Protein AF-A0A2W6XI96-F1 (afdb_monomer)

Structure (mmCIF, N/CA/C/O backbone):
data_AF-A0A2W6XI96-F1
#
_entry.id   AF-A0A2W6XI96-F1
#
loop_
_atom_site.group_PDB
_atom_site.id
_atom_site.type_symbol
_atom_site.label_atom_id
_atom_site.label_alt_id
_atom_site.label_comp_id
_atom_site.label_asym_id
_atom_site.label_entity_id
_atom_site.label_seq_id
_atom_site.pdbx_PDB_ins_code
_atom_site.Cartn_x
_atom_site.Cartn_y
_atom_site.Cartn_z
_atom_site.occupancy
_atom_site.B_iso_or_equiv
_atom_site.auth_seq_id
_atom_site.auth_comp_id
_atom_site.auth_asym_id
_atom_site.auth_atom_id
_atom_site.pdbx_PDB_model_num
ATOM 1 N N . MET A 1 1 ? 6.403 2.575 16.126 1.00 40.72 1 MET A N 1
ATOM 2 C CA . MET A 1 1 ? 7.750 3.189 16.188 1.00 40.72 1 MET A CA 1
ATOM 3 C C . MET A 1 1 ? 8.253 3.287 14.759 1.00 40.72 1 MET A C 1
ATOM 5 O O . MET A 1 1 ? 8.593 2.265 14.186 1.00 40.72 1 MET A O 1
ATOM 9 N N . THR A 1 2 ? 8.206 4.466 14.144 1.00 53.09 2 THR A N 1
ATOM 10 C CA . THR A 1 2 ? 8.636 4.678 12.753 1.00 53.09 2 THR A CA 1
ATOM 11 C C . THR A 1 2 ? 10.163 4.635 12.683 1.00 53.09 2 THR A C 1
ATOM 13 O O . THR A 1 2 ? 10.836 5.481 13.274 1.00 53.09 2 THR A O 1
ATOM 16 N N . SER A 1 3 ? 10.739 3.642 12.001 1.00 45.44 3 SER A N 1
ATOM 17 C CA . SER A 1 3 ? 12.175 3.623 11.719 1.00 45.44 3 SER A CA 1
ATOM 18 C C . SER A 1 3 ? 12.474 4.577 10.567 1.00 45.44 3 SER A C 1
ATOM 20 O O . SER A 1 3 ? 12.312 4.227 9.406 1.00 45.44 3 SER A O 1
ATOM 22 N N . TRP A 1 4 ? 12.968 5.773 10.883 1.00 53.19 4 TRP A N 1
ATOM 23 C CA . TRP A 1 4 ? 13.383 6.792 9.905 1.00 53.19 4 TRP A CA 1
ATOM 24 C C . TRP A 1 4 ? 14.498 6.336 8.944 1.00 53.19 4 TRP A C 1
ATOM 26 O O . TRP A 1 4 ? 14.824 7.038 7.994 1.00 53.19 4 TRP A O 1
ATOM 36 N N . LEU A 1 5 ? 15.101 5.173 9.200 1.00 53.09 5 LEU A N 1
ATOM 37 C CA . LEU A 1 5 ? 16.194 4.614 8.407 1.00 53.09 5 LEU A CA 1
ATOM 38 C C . LEU A 1 5 ? 15.714 3.674 7.294 1.00 53.09 5 LEU A C 1
ATOM 40 O O . LEU A 1 5 ? 16.459 3.445 6.345 1.00 53.09 5 LEU A O 1
ATOM 44 N N . PHE A 1 6 ? 14.492 3.139 7.390 1.00 59.38 6 PHE A N 1
ATOM 45 C CA . PH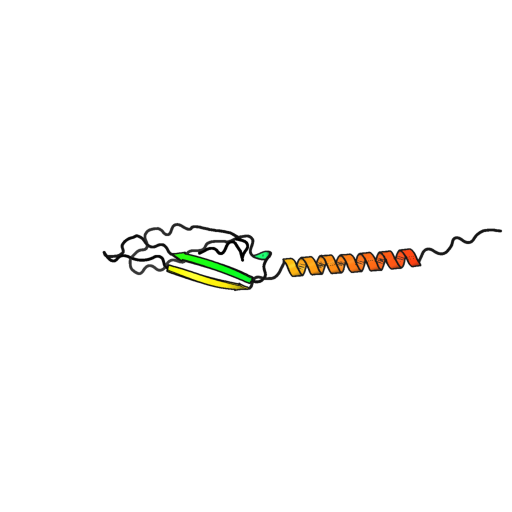E A 1 6 ? 13.981 2.137 6.456 1.00 59.38 6 PHE A CA 1
ATOM 46 C C . PHE A 1 6 ? 12.477 2.343 6.242 1.00 59.38 6 PHE A C 1
ATOM 48 O O . PHE A 1 6 ? 11.687 2.135 7.159 1.00 59.38 6 PHE A O 1
ATOM 55 N N . GLY A 1 7 ? 12.104 2.757 5.028 1.00 65.69 7 GLY A N 1
ATOM 56 C CA . GLY A 1 7 ? 10.718 2.980 4.602 1.00 65.69 7 GLY A CA 1
ATOM 57 C C . GLY A 1 7 ? 10.445 4.433 4.208 1.00 65.69 7 GLY A C 1
ATOM 58 O O . GLY A 1 7 ? 10.837 5.363 4.908 1.00 65.69 7 GLY A O 1
ATOM 59 N N . ILE A 1 8 ? 9.782 4.631 3.067 1.00 79.94 8 ILE A N 1
ATOM 60 C CA . ILE A 1 8 ? 9.261 5.938 2.650 1.00 79.94 8 ILE A CA 1
ATOM 61 C C . ILE A 1 8 ? 7.794 5.974 3.097 1.00 79.94 8 ILE A C 1
ATOM 63 O O . ILE A 1 8 ? 7.035 5.114 2.643 1.00 79.94 8 ILE A O 1
ATOM 67 N N . PRO A 1 9 ? 7.379 6.901 3.983 1.00 85.06 9 PRO A N 1
ATOM 68 C CA . PRO A 1 9 ? 5.969 7.037 4.330 1.00 85.06 9 PRO A CA 1
ATOM 69 C C . PRO A 1 9 ? 5.179 7.392 3.067 1.00 85.06 9 PRO A C 1
ATOM 71 O O . PRO A 1 9 ? 5.586 8.274 2.310 1.00 85.06 9 PRO A O 1
ATOM 74 N N . LEU A 1 10 ? 4.085 6.668 2.821 1.00 88.12 10 LEU A N 1
ATOM 75 C CA . LEU A 1 10 ? 3.289 6.829 1.602 1.00 88.12 10 LEU A CA 1
ATOM 76 C C . LEU A 1 10 ? 2.123 7.789 1.808 1.00 88.12 10 LEU A C 1
ATOM 78 O O . LEU A 1 10 ? 1.995 8.758 1.066 1.00 88.12 10 LEU A O 1
ATOM 82 N N . ASP A 1 11 ? 1.288 7.505 2.805 1.00 90.19 11 ASP A N 1
ATOM 83 C CA . ASP A 1 11 ? 0.090 8.272 3.132 1.00 90.19 11 ASP A CA 1
ATOM 84 C C . ASP A 1 11 ? -0.343 7.959 4.576 1.00 90.19 11 ASP A C 1
ATOM 86 O O . ASP A 1 11 ? 0.034 6.920 5.131 1.00 90.19 11 ASP A O 1
ATOM 90 N N . GLU A 1 12 ? -1.138 8.840 5.174 1.00 92.00 12 GLU A N 1
ATOM 91 C CA . GLU A 1 12 ? -1.739 8.658 6.496 1.00 92.00 12 GLU A CA 1
ATOM 92 C C . GLU A 1 12 ? -3.167 9.206 6.487 1.00 92.00 12 GLU A C 1
ATOM 94 O O . GLU A 1 12 ? -3.416 10.323 6.041 1.00 92.00 12 GLU A O 1
ATOM 99 N N . GLN A 1 13 ? -4.112 8.424 7.012 1.00 91.62 13 GLN A N 1
ATOM 100 C CA . GLN A 1 13 ? -5.514 8.817 7.087 1.00 91.62 13 GLN A CA 1
ATOM 101 C C . GLN A 1 13 ? -6.109 8.505 8.451 1.00 91.62 13 GLN A C 1
ATOM 103 O O . GLN A 1 13 ? -5.893 7.433 9.016 1.00 91.62 13 GLN A O 1
ATOM 108 N N . THR A 1 14 ? -6.920 9.436 8.950 1.00 92.19 14 THR A N 1
ATOM 109 C CA . THR A 1 14 ? -7.683 9.270 10.189 1.00 92.19 14 THR A CA 1
ATOM 110 C C . THR A 1 14 ? -9.170 9.334 9.882 1.00 92.19 14 THR A C 1
ATOM 112 O O . THR A 1 14 ? -9.650 10.292 9.279 1.00 92.19 14 THR A O 1
ATOM 115 N N . VAL A 1 15 ? -9.915 8.325 10.333 1.00 90.75 15 VAL A N 1
ATOM 116 C CA . VAL A 1 15 ? -11.372 8.276 10.192 1.00 90.75 15 VAL A CA 1
ATOM 117 C C . VAL A 1 15 ? -12.003 8.270 11.574 1.00 90.75 15 VAL A C 1
ATOM 119 O O . VAL A 1 15 ? -11.745 7.382 12.384 1.00 90.75 15 VAL A O 1
ATOM 122 N N . ALA A 1 16 ? -12.845 9.266 11.843 1.00 89.12 16 ALA A N 1
ATOM 123 C CA . ALA A 1 16 ? -13.588 9.338 13.089 1.00 89.12 16 ALA A CA 1
ATOM 124 C C . ALA A 1 16 ? -14.683 8.263 13.106 1.00 89.12 16 ALA A C 1
ATOM 126 O O . ALA A 1 16 ? -15.608 8.279 12.291 1.00 89.12 16 ALA A O 1
ATOM 127 N N . VAL A 1 17 ? -14.596 7.342 14.064 1.00 85.75 17 VAL A N 1
ATOM 128 C CA . VAL A 1 17 ? -15.651 6.362 14.329 1.00 85.75 17 VAL A CA 1
ATOM 129 C C . VAL A 1 17 ? -16.520 6.906 15.458 1.00 85.75 17 VAL A C 1
ATOM 131 O O . VAL A 1 17 ? -16.111 6.937 16.614 1.00 85.75 17 VAL A O 1
ATOM 134 N N . GLY A 1 18 ? -17.711 7.395 15.106 1.00 82.44 18 GLY A N 1
ATOM 135 C CA . GLY A 1 18 ? -18.701 7.854 16.084 1.00 82.44 18 GLY A CA 1
ATOM 136 C C . GLY A 1 18 ? -19.291 6.702 16.903 1.00 82.44 18 GLY A C 1
ATOM 137 O O . GLY A 1 18 ? -19.085 5.539 16.561 1.00 82.44 18 GLY A O 1
ATOM 138 N N . ALA A 1 19 ? -20.060 7.043 17.945 1.00 78.31 19 ALA A N 1
ATOM 139 C CA . ALA A 1 19 ? -20.637 6.101 18.907 1.00 78.31 19 ALA A CA 1
ATOM 140 C C . ALA A 1 19 ? -21.194 4.833 18.230 1.00 78.31 19 ALA A C 1
ATOM 142 O O . ALA A 1 19 ? -22.156 4.889 17.458 1.00 78.31 19 ALA A O 1
ATOM 143 N N . LEU A 1 20 ? -20.533 3.706 18.498 1.00 83.38 20 LEU A N 1
ATOM 144 C CA . LEU A 1 20 ? -20.983 2.375 18.112 1.00 83.38 20 LEU A CA 1
ATOM 145 C C . LEU A 1 20 ? -21.992 1.907 19.152 1.00 83.38 20 LEU A C 1
ATOM 147 O O . LEU A 1 20 ? -21.720 1.991 20.353 1.00 83.38 20 LEU A O 1
ATOM 151 N N . GLN A 1 21 ? -23.148 1.425 18.706 1.00 85.94 21 GLN A N 1
ATOM 152 C CA . GLN A 1 21 ? -24.110 0.834 19.626 1.00 85.94 21 GLN A CA 1
ATOM 153 C C . GLN A 1 21 ? -23.604 -0.522 20.144 1.00 85.94 21 GLN A C 1
ATOM 155 O O . GLN A 1 21 ? -22.797 -1.181 19.479 1.00 85.94 21 GLN A O 1
ATOM 160 N N . PRO A 1 22 ? -24.081 -0.988 21.311 1.00 84.94 22 PRO A N 1
ATOM 161 C CA . PRO A 1 22 ? -23.719 -2.305 21.824 1.00 84.94 22 PRO A CA 1
ATOM 162 C C . PRO A 1 22 ? -24.031 -3.414 20.806 1.00 84.94 22 PRO A C 1
ATOM 164 O O . PRO A 1 22 ? -25.166 -3.557 20.357 1.00 84.94 22 PRO A O 1
ATOM 167 N N . GLY A 1 23 ? -23.013 -4.195 20.432 1.00 85.62 23 GLY A N 1
ATOM 168 C CA . GLY A 1 23 ? -23.129 -5.272 19.440 1.00 85.62 23 GLY A CA 1
ATOM 169 C C . GLY A 1 23 ? -23.156 -4.816 17.975 1.00 85.62 23 GLY A C 1
ATOM 170 O O . GLY A 1 23 ? -23.236 -5.661 17.082 1.00 85.62 23 GLY A O 1
ATOM 171 N N . GLU A 1 24 ? -23.066 -3.513 17.699 1.00 88.62 24 GLU A N 1
ATOM 172 C CA . GLU A 1 24 ? -23.003 -2.995 16.334 1.00 88.62 24 GLU A CA 1
ATOM 173 C C . GLU A 1 24 ? -21.651 -3.326 15.687 1.00 88.62 24 GLU A C 1
ATOM 175 O O . GLU A 1 24 ? -20.587 -3.070 16.248 1.00 88.62 24 GLU A O 1
ATOM 180 N N . SER A 1 25 ? -21.694 -3.867 14.469 1.00 90.31 25 SER A N 1
ATOM 181 C CA . SER A 1 25 ? -20.518 -4.021 13.611 1.00 90.31 25 SER A CA 1
ATOM 182 C C . SER A 1 25 ? -20.596 -3.017 12.470 1.00 90.31 25 SER A C 1
ATOM 184 O O . SER A 1 25 ? -21.578 -2.995 11.727 1.00 90.31 25 SER A O 1
ATOM 186 N N . ARG A 1 26 ? -19.554 -2.197 12.314 1.00 89.56 26 ARG A N 1
ATOM 187 C CA . ARG A 1 26 ? -19.480 -1.170 11.272 1.00 89.56 26 ARG A CA 1
ATOM 188 C C . ARG A 1 26 ? -18.237 -1.368 10.418 1.00 89.56 26 ARG A C 1
ATOM 190 O O . ARG A 1 26 ? -17.139 -1.532 10.940 1.00 89.56 26 ARG A O 1
ATOM 197 N N . VAL A 1 27 ? -18.418 -1.321 9.101 1.00 91.50 27 VAL A N 1
ATOM 198 C CA . VAL A 1 27 ? -17.306 -1.298 8.148 1.00 91.50 27 VAL A CA 1
ATOM 199 C C . VAL A 1 27 ? -16.841 0.144 7.992 1.00 91.50 27 VAL A C 1
ATOM 201 O O . VAL A 1 27 ? -17.636 1.024 7.665 1.00 91.50 27 VAL A O 1
ATOM 204 N N . VAL A 1 28 ? -15.555 0.378 8.235 1.00 90.75 28 VAL A N 1
ATOM 205 C CA . VAL A 1 28 ? -14.894 1.672 8.046 1.00 90.75 28 VAL A CA 1
ATOM 206 C C . VAL A 1 28 ? -13.880 1.509 6.925 1.00 90.75 28 VAL A C 1
ATOM 208 O O . VAL A 1 28 ? -13.111 0.550 6.927 1.00 90.75 28 VAL A O 1
ATOM 211 N N . SER A 1 29 ? -13.897 2.430 5.966 1.00 90.94 29 SER A N 1
ATOM 212 C CA . SER A 1 29 ? -12.979 2.435 4.829 1.00 90.94 29 SER A CA 1
ATOM 213 C C . SER A 1 29 ? -12.173 3.726 4.824 1.00 90.94 29 SER A C 1
ATOM 215 O O . SER A 1 29 ? -12.724 4.800 5.064 1.00 90.94 29 SER A O 1
ATOM 217 N N . ALA A 1 30 ? -10.885 3.610 4.520 1.00 91.06 30 ALA A N 1
ATOM 218 C CA . ALA A 1 30 ? -9.978 4.720 4.266 1.00 91.06 30 ALA A CA 1
ATOM 219 C C . ALA A 1 30 ? -9.190 4.408 2.991 1.00 91.06 30 ALA A C 1
ATOM 221 O O . ALA A 1 30 ? -8.817 3.257 2.761 1.00 91.06 30 ALA A O 1
ATOM 222 N N . GLU A 1 31 ? -8.962 5.421 2.163 1.00 91.19 31 GLU A N 1
ATOM 223 C CA . GLU A 1 31 ? -8.203 5.287 0.922 1.00 91.19 31 GLU A CA 1
ATOM 224 C C . GLU A 1 31 ? -6.821 5.913 1.104 1.00 91.19 31 GLU A C 1
ATOM 226 O O . GLU A 1 31 ? -6.712 7.080 1.486 1.00 91.19 31 GLU A O 1
ATOM 231 N N . LEU A 1 32 ? -5.782 5.111 0.861 1.00 89.00 32 LEU A N 1
ATOM 232 C CA . LEU A 1 32 ? -4.383 5.521 0.926 1.00 89.00 32 LEU A CA 1
ATOM 233 C C . LEU A 1 32 ? -3.826 5.652 -0.490 1.00 89.00 32 LEU A C 1
ATOM 235 O O . LEU A 1 32 ? -3.987 4.756 -1.325 1.00 89.00 32 LEU A O 1
ATOM 239 N N . HIS A 1 33 ? -3.135 6.753 -0.749 1.00 89.94 33 HIS A N 1
ATOM 240 C CA . HIS A 1 33 ? -2.579 7.078 -2.055 1.00 89.94 33 HIS A CA 1
ATOM 241 C C . HIS A 1 33 ? -1.095 6.695 -2.148 1.00 89.94 33 HIS A C 1
ATOM 243 O O . HIS A 1 33 ? -0.436 6.345 -1.174 1.00 89.94 33 HIS A O 1
ATOM 249 N N . GLY A 1 34 ? -0.548 6.715 -3.366 1.00 86.25 34 GLY A N 1
ATOM 250 C CA . GLY A 1 34 ? 0.889 6.507 -3.595 1.00 86.25 34 GLY A CA 1
ATOM 251 C C . GLY A 1 34 ? 1.363 5.047 -3.600 1.00 86.25 34 GLY A C 1
ATOM 252 O O . GLY A 1 34 ? 2.496 4.782 -4.001 1.00 86.25 34 GLY A O 1
ATOM 253 N N . ALA A 1 35 ? 0.502 4.082 -3.266 1.00 87.75 35 ALA A N 1
ATOM 254 C CA . ALA A 1 35 ? 0.850 2.658 -3.242 1.00 87.75 35 ALA A CA 1
ATOM 255 C C . ALA A 1 35 ? 1.295 2.100 -4.609 1.00 87.75 35 ALA A C 1
ATOM 257 O O . ALA A 1 35 ? 2.164 1.238 -4.668 1.00 87.75 35 ALA A O 1
ATOM 258 N N . GLY A 1 36 ? 0.745 2.611 -5.719 1.00 83.62 36 GLY A N 1
ATOM 259 C CA . GLY A 1 36 ? 0.993 2.075 -7.067 1.00 83.62 36 GLY A CA 1
ATOM 260 C C . GLY A 1 36 ? 2.441 2.178 -7.565 1.00 83.62 36 GLY A C 1
ATOM 261 O O . GLY A 1 36 ? 2.803 1.506 -8.528 1.00 83.62 36 GLY A O 1
ATOM 262 N N . GLN A 1 37 ? 3.283 2.996 -6.928 1.00 86.19 37 GLN A N 1
ATOM 263 C CA . GLN A 1 37 ? 4.713 3.079 -7.252 1.00 86.19 37 GLN A CA 1
ATOM 264 C C . GLN A 1 37 ? 5.512 1.898 -6.680 1.00 86.19 37 GLN A C 1
ATOM 266 O O . GLN A 1 37 ? 6.621 1.624 -7.140 1.00 86.19 37 GLN A O 1
ATOM 271 N N . TRP A 1 38 ? 4.942 1.183 -5.709 1.00 89.88 38 TRP A N 1
ATOM 272 C CA . TRP A 1 38 ? 5.616 0.161 -4.921 1.00 89.88 38 TRP A CA 1
ATOM 273 C C . TRP A 1 38 ? 4.986 -1.211 -5.150 1.00 89.88 38 TRP A C 1
ATOM 275 O O . TRP A 1 38 ? 3.807 -1.334 -5.454 1.00 89.88 38 TRP A O 1
ATOM 285 N N . THR A 1 39 ? 5.793 -2.266 -5.040 1.00 91.25 39 THR A N 1
ATOM 286 C CA . THR A 1 39 ? 5.323 -3.657 -5.205 1.00 91.25 39 THR A CA 1
ATOM 287 C C . THR A 1 39 ? 4.850 -4.261 -3.888 1.00 91.25 39 THR A C 1
ATOM 289 O O . THR A 1 39 ? 3.924 -5.066 -3.858 1.00 91.25 39 THR A O 1
ATOM 292 N N . LEU A 1 40 ? 5.498 -3.874 -2.793 1.00 91.88 40 LEU A N 1
ATOM 293 C CA . LEU A 1 40 ? 5.162 -4.283 -1.439 1.00 91.88 40 LEU A CA 1
ATOM 294 C C . LEU A 1 40 ? 4.925 -3.023 -0.622 1.00 91.88 40 LEU A C 1
ATOM 296 O O . LEU A 1 40 ? 5.758 -2.115 -0.640 1.00 91.88 40 LEU A O 1
ATOM 300 N N . VAL A 1 41 ? 3.792 -2.981 0.070 1.00 90.88 41 VAL A N 1
ATOM 301 C CA . VAL A 1 41 ? 3.411 -1.872 0.942 1.00 90.88 41 VAL A CA 1
ATOM 302 C C . VAL A 1 41 ? 3.111 -2.429 2.320 1.00 90.88 41 VAL A C 1
ATOM 304 O O . VAL A 1 41 ? 2.264 -3.308 2.465 1.00 90.88 41 VAL A O 1
ATOM 307 N N . ASP A 1 42 ? 3.820 -1.920 3.318 1.00 92.12 42 ASP A N 1
ATOM 308 C CA . ASP A 1 42 ? 3.571 -2.243 4.716 1.00 92.12 42 ASP A CA 1
ATOM 309 C C . ASP A 1 42 ? 2.544 -1.260 5.286 1.00 92.12 42 ASP A C 1
ATOM 311 O O . ASP A 1 42 ? 2.751 -0.043 5.267 1.00 92.12 42 ASP A O 1
ATOM 315 N N . THR A 1 43 ? 1.403 -1.779 5.726 1.00 91.62 43 THR A N 1
ATOM 316 C CA . THR A 1 43 ? 0.260 -0.984 6.188 1.00 91.62 43 THR A CA 1
ATOM 317 C C . THR A 1 43 ? 0.030 -1.209 7.669 1.00 91.62 43 THR A C 1
ATOM 319 O O . THR A 1 43 ? 0.105 -2.337 8.147 1.00 91.62 43 THR A O 1
ATOM 322 N N . HIS A 1 44 ? -0.275 -0.127 8.381 1.00 92.50 44 HIS A N 1
ATOM 323 C CA . HIS A 1 44 ? -0.505 -0.136 9.820 1.00 92.50 44 HIS A CA 1
ATOM 324 C C . HIS A 1 44 ? -1.839 0.555 10.101 1.00 92.50 44 HIS A C 1
ATOM 326 O O . HIS A 1 44 ? -2.064 1.682 9.657 1.00 92.50 44 HIS A O 1
ATOM 332 N N . VAL A 1 45 ? -2.718 -0.097 10.855 1.00 92.44 45 VAL A N 1
ATOM 333 C CA . VAL A 1 45 ? -3.992 0.474 11.307 1.00 92.44 45 VAL A CA 1
ATOM 334 C C . VAL A 1 45 ? -4.007 0.471 12.824 1.00 92.44 45 VAL A C 1
ATOM 336 O O . VAL A 1 45 ? -3.943 -0.589 13.441 1.00 92.44 45 VAL A O 1
ATOM 339 N N . THR A 1 46 ? -4.119 1.651 13.432 1.00 92.81 46 THR A N 1
ATOM 340 C CA . THR A 1 46 ? -4.263 1.786 14.887 1.00 92.81 46 THR A CA 1
ATOM 341 C C . THR A 1 46 ? -5.695 2.158 15.232 1.00 92.81 46 THR A C 1
ATOM 343 O O . THR A 1 46 ? -6.203 3.193 14.809 1.00 92.81 46 THR A O 1
ATOM 346 N N . LEU A 1 47 ? -6.346 1.296 16.007 1.00 90.44 47 LEU A N 1
ATOM 347 C CA . LEU A 1 47 ? -7.669 1.525 16.566 1.00 90.44 47 LEU A CA 1
ATOM 348 C C . LEU A 1 47 ? -7.492 2.143 17.951 1.00 90.44 47 LEU A C 1
ATOM 350 O O . LEU A 1 47 ? -6.963 1.494 18.856 1.00 90.44 47 LEU A O 1
ATOM 354 N N . THR A 1 48 ? -7.943 3.385 18.102 1.00 90.00 48 THR A N 1
ATOM 355 C CA . THR A 1 48 ? -7.878 4.132 19.361 1.00 90.00 48 THR A CA 1
ATOM 356 C C . THR A 1 48 ? -9.273 4.184 19.980 1.00 90.00 48 THR A C 1
ATOM 358 O O . THR A 1 48 ? -10.085 5.018 19.573 1.00 90.00 48 THR A O 1
ATOM 361 N N . PRO A 1 49 ? -9.599 3.270 20.910 1.00 85.62 49 PRO A N 1
ATOM 362 C CA . PRO A 1 49 ? -10.857 3.335 21.637 1.00 85.62 49 PRO A CA 1
ATOM 363 C C . PRO A 1 49 ? -10.868 4.543 22.593 1.00 85.62 49 PRO A C 1
ATOM 365 O O . PRO A 1 49 ? -9.815 5.123 22.871 1.00 85.62 49 PRO A O 1
ATOM 368 N N . PRO A 1 50 ? -12.044 4.919 23.124 1.00 83.06 50 PRO A N 1
ATOM 369 C CA . PRO A 1 50 ? -12.129 5.831 24.259 1.00 83.06 50 PRO A CA 1
ATOM 370 C C . PRO A 1 50 ? -11.307 5.314 25.447 1.00 83.06 50 PRO A C 1
ATOM 372 O O . PRO A 1 50 ? -11.112 4.107 25.587 1.00 83.06 50 PRO A O 1
ATOM 375 N N . GLU A 1 51 ? -10.878 6.219 26.330 1.00 81.56 51 GLU A N 1
ATOM 376 C CA . GLU A 1 51 ? -10.029 5.885 27.488 1.00 81.56 51 GLU A CA 1
ATOM 377 C C . GLU A 1 51 ? -10.637 4.793 28.383 1.00 81.56 51 GLU A C 1
ATOM 379 O O . GLU A 1 51 ? -9.915 3.962 28.934 1.00 81.56 51 G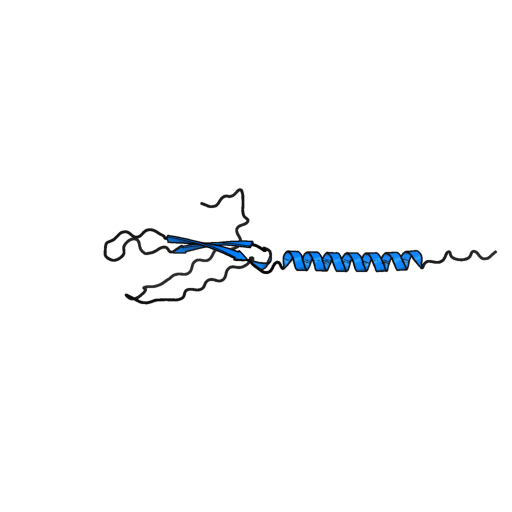LU A O 1
ATOM 384 N N . THR A 1 52 ? -11.970 4.766 28.493 1.00 77.62 52 THR A N 1
ATOM 385 C CA . THR A 1 52 ? -12.706 3.753 29.253 1.00 77.62 52 THR A CA 1
ATOM 386 C C . THR A 1 52 ? -13.878 3.186 28.457 1.00 77.62 52 THR A C 1
ATOM 388 O O . THR A 1 52 ? -14.618 3.917 27.795 1.00 77.62 52 THR A O 1
ATOM 391 N N . ILE A 1 53 ? -14.063 1.869 28.550 1.00 79.00 53 ILE A N 1
ATOM 392 C CA . ILE A 1 53 ? -15.265 1.156 28.100 1.00 79.00 53 ILE A CA 1
ATOM 393 C C . ILE A 1 53 ? -15.780 0.376 29.307 1.00 79.00 53 ILE A C 1
ATOM 395 O O . ILE A 1 53 ? -15.030 -0.395 29.904 1.00 79.00 53 ILE A O 1
ATOM 399 N N . ASP A 1 54 ? -17.025 0.627 29.716 1.00 78.88 54 ASP A N 1
ATOM 400 C CA . ASP A 1 54 ? -17.655 0.003 30.891 1.00 78.88 54 ASP A CA 1
ATOM 401 C C . ASP A 1 54 ? -16.788 0.061 32.171 1.00 78.88 54 ASP A C 1
ATOM 403 O O . ASP A 1 54 ? -16.745 -0.873 32.970 1.00 78.88 54 ASP A O 1
ATOM 407 N N . GLY A 1 55 ? -16.050 1.163 32.362 1.00 78.81 55 GLY A N 1
ATOM 408 C CA . GLY A 1 55 ? -15.169 1.375 33.520 1.00 78.81 55 GLY A CA 1
ATOM 409 C C . GLY A 1 55 ? -13.829 0.630 33.471 1.00 78.81 55 GLY A C 1
ATOM 410 O O . GLY A 1 55 ? -13.065 0.700 34.432 1.00 78.81 55 GLY A O 1
ATOM 411 N N . THR A 1 56 ? -13.522 -0.053 32.368 1.00 78.31 56 THR A N 1
ATOM 412 C CA . THR A 1 56 ? -12.229 -0.712 32.139 1.00 78.31 56 THR A CA 1
ATOM 413 C C . THR A 1 56 ? -11.362 0.144 31.220 1.00 78.31 56 THR A C 1
ATOM 415 O O . THR A 1 56 ? -11.833 0.607 30.181 1.00 78.31 56 THR A O 1
ATOM 418 N N . GLU A 1 57 ? -10.092 0.346 31.585 1.00 81.75 57 GLU A N 1
ATOM 419 C CA . GLU A 1 57 ? -9.118 1.001 30.706 1.00 81.75 57 GLU A CA 1
ATOM 420 C C . GLU A 1 57 ? -8.846 0.139 29.475 1.00 81.75 57 GLU A C 1
ATOM 422 O O . GLU A 1 57 ? -8.500 -1.043 29.582 1.00 81.75 57 GLU A O 1
ATOM 427 N N . VAL A 1 58 ? -8.962 0.746 28.295 1.00 82.88 58 VAL A N 1
ATOM 428 C CA . VAL A 1 58 ? -8.721 0.055 27.028 1.00 82.88 58 VAL A CA 1
ATOM 429 C C . VAL A 1 58 ? -7.520 0.674 26.337 1.00 82.88 58 VAL A C 1
ATOM 431 O O . VAL A 1 58 ? -7.406 1.889 26.200 1.00 82.88 58 VAL A O 1
ATOM 434 N N . LYS A 1 59 ? -6.594 -0.179 25.899 1.00 86.69 59 LYS A N 1
ATOM 435 C CA . LYS A 1 59 ? -5.394 0.257 25.183 1.00 86.69 59 LYS A CA 1
ATOM 436 C C . LYS A 1 59 ? -5.636 0.268 23.674 1.00 86.69 59 LYS A C 1
ATOM 438 O O . LYS A 1 59 ? -6.376 -0.587 23.182 1.00 86.69 59 LYS A O 1
ATOM 443 N N . PRO A 1 60 ? -4.980 1.179 22.933 1.00 89.50 60 PRO A N 1
ATOM 444 C CA . PRO A 1 60 ? -4.976 1.137 21.479 1.00 89.50 60 PRO A CA 1
ATOM 445 C C . PRO A 1 60 ? -4.489 -0.214 20.953 1.00 89.50 60 PRO A C 1
ATOM 447 O O . PRO A 1 60 ? -3.583 -0.829 21.523 1.00 89.50 60 PRO A O 1
ATOM 450 N N . ILE A 1 61 ? -5.088 -0.660 19.852 1.00 90.25 61 ILE A N 1
ATOM 451 C CA . ILE A 1 61 ? -4.734 -1.912 19.181 1.00 90.25 61 ILE A CA 1
ATOM 452 C C . ILE A 1 61 ? -4.249 -1.576 17.778 1.00 90.25 61 ILE A C 1
ATOM 454 O O . ILE A 1 61 ? -4.979 -0.964 17.002 1.00 90.25 61 ILE A O 1
ATOM 458 N N . THR A 1 62 ? -3.043 -2.021 17.438 1.00 93.38 62 THR A N 1
ATOM 459 C CA . THR A 1 62 ? -2.484 -1.877 16.091 1.00 93.38 62 THR A CA 1
ATOM 460 C C . THR A 1 62 ? -2.561 -3.200 15.337 1.00 93.38 62 THR A C 1
ATOM 462 O O . THR A 1 62 ? -2.373 -4.276 15.913 1.00 93.38 62 THR A O 1
ATOM 465 N N . ARG A 1 63 ? -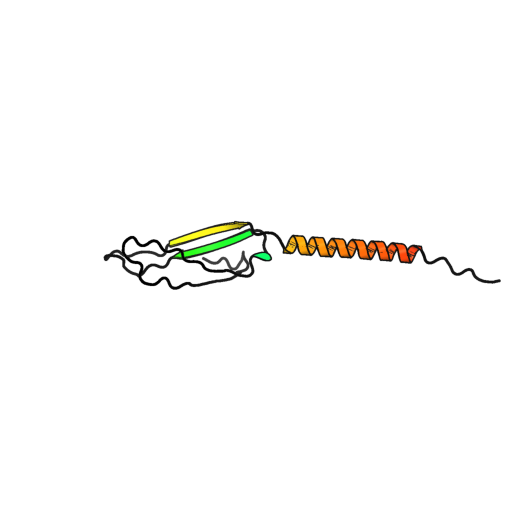2.895 -3.124 14.050 1.00 92.38 63 ARG A N 1
ATOM 466 C CA . ARG A 1 63 ? -2.920 -4.245 13.112 1.00 92.38 63 ARG A CA 1
ATOM 467 C C . ARG A 1 63 ? -2.080 -3.897 11.899 1.00 92.38 63 ARG A C 1
ATOM 469 O O . ARG A 1 63 ? -2.313 -2.865 11.278 1.00 92.38 63 ARG A O 1
ATOM 476 N N . ASP A 1 64 ? -1.185 -4.811 11.557 1.00 94.31 64 ASP A N 1
ATOM 477 C CA . ASP A 1 64 ? -0.245 -4.643 10.459 1.00 94.31 64 ASP A CA 1
ATOM 478 C C . ASP A 1 64 ? -0.559 -5.632 9.339 1.00 94.31 64 ASP A C 1
ATOM 480 O O . ASP A 1 64 ? -1.010 -6.760 9.587 1.00 94.31 64 ASP A O 1
ATOM 484 N N . ALA A 1 65 ? -0.331 -5.211 8.100 1.00 92.81 65 ALA A N 1
ATOM 485 C CA . ALA A 1 65 ? -0.478 -6.061 6.931 1.00 92.81 65 ALA A CA 1
ATOM 486 C C . ALA A 1 65 ? 0.493 -5.648 5.825 1.00 92.81 65 ALA A C 1
ATOM 488 O O . ALA A 1 65 ? 0.552 -4.483 5.431 1.00 92.81 65 ALA A O 1
ATOM 489 N N . LEU A 1 66 ? 1.181 -6.640 5.260 1.00 93.25 66 LEU A N 1
ATOM 490 C CA . LEU A 1 66 ? 1.991 -6.468 4.063 1.00 93.25 66 LEU A CA 1
ATOM 491 C C . LEU A 1 66 ? 1.136 -6.768 2.831 1.00 93.25 66 LEU A C 1
ATOM 493 O O . LEU A 1 66 ? 0.682 -7.898 2.635 1.00 93.25 66 LEU A O 1
ATOM 497 N N . VAL A 1 67 ? 0.926 -5.758 1.996 1.00 92.44 67 VAL A N 1
ATOM 498 C CA . VAL A 1 67 ? 0.075 -5.842 0.808 1.00 92.44 67 VAL A CA 1
ATOM 499 C C . VAL A 1 67 ? 0.938 -5.887 -0.445 1.00 92.44 67 VAL A C 1
ATOM 501 O O . VAL A 1 67 ? 1.848 -5.077 -0.629 1.00 92.44 67 VAL A O 1
ATOM 504 N N . PHE A 1 68 ? 0.629 -6.833 -1.331 1.00 93.38 68 PHE A N 1
ATOM 505 C CA . PHE A 1 68 ? 1.197 -6.875 -2.672 1.00 93.38 68 PHE A CA 1
ATOM 506 C C . PHE A 1 68 ? 0.388 -5.976 -3.608 1.00 93.38 68 PHE A C 1
ATOM 508 O O . PHE A 1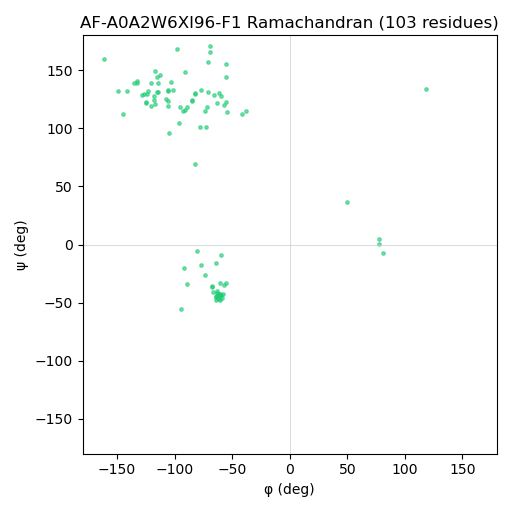 68 ? -0.818 -6.162 -3.774 1.00 93.38 68 PHE A O 1
ATOM 515 N N . VAL A 1 69 ? 1.063 -5.019 -4.236 1.00 92.44 69 VAL A N 1
ATOM 516 C CA . VAL A 1 69 ? 0.476 -4.056 -5.170 1.00 92.44 69 VAL A CA 1
ATOM 517 C C . VAL A 1 69 ? 1.064 -4.294 -6.556 1.00 92.44 69 VAL A C 1
ATOM 519 O O . VAL A 1 69 ? 2.233 -4.654 -6.708 1.00 92.44 69 VAL A O 1
ATOM 522 N N . PHE A 1 70 ? 0.243 -4.115 -7.592 1.00 92.69 70 PHE A N 1
ATOM 523 C CA . PHE A 1 70 ? 0.704 -4.293 -8.963 1.00 92.69 70 PHE A CA 1
ATOM 524 C C . PHE A 1 70 ? 1.866 -3.327 -9.275 1.00 92.69 70 PHE A C 1
ATOM 526 O O . PHE A 1 70 ? 1.720 -2.119 -9.068 1.00 92.69 70 PHE A O 1
ATOM 533 N N . PRO A 1 71 ? 3.008 -3.818 -9.791 1.00 91.06 71 PRO A N 1
ATOM 534 C CA . PRO A 1 71 ? 4.245 -3.046 -9.850 1.00 91.06 71 PRO A CA 1
ATOM 535 C C . PRO A 1 71 ? 4.291 -2.107 -11.066 1.00 91.06 71 PRO A C 1
ATOM 537 O O . PRO A 1 71 ? 5.090 -2.300 -11.989 1.00 91.06 71 PRO A O 1
ATOM 540 N N . TRP A 1 72 ? 3.454 -1.065 -11.079 1.00 91.75 72 TRP A N 1
ATOM 541 C CA . TRP A 1 72 ? 3.352 -0.131 -12.209 1.00 91.75 72 TRP A CA 1
ATOM 542 C C . TRP A 1 72 ? 4.680 0.530 -12.567 1.00 91.75 72 TRP A C 1
ATOM 544 O O . TRP A 1 72 ? 4.957 0.726 -13.749 1.00 91.75 72 TRP A O 1
ATOM 554 N N . LEU A 1 73 ? 5.525 0.818 -11.575 1.00 90.75 73 LEU A N 1
ATOM 555 C CA . LEU A 1 73 ? 6.846 1.397 -11.812 1.00 90.75 73 LEU A CA 1
ATOM 556 C C . LEU A 1 73 ? 7.741 0.470 -12.651 1.00 90.75 73 LEU A C 1
ATOM 558 O O . LEU A 1 73 ? 8.396 0.933 -13.584 1.00 90.75 73 LEU A O 1
ATOM 562 N N . LEU A 1 74 ? 7.732 -0.840 -12.372 1.00 92.44 74 LEU A N 1
ATOM 563 C CA . LEU A 1 74 ? 8.495 -1.820 -13.154 1.00 92.44 74 LEU A CA 1
ATOM 564 C C . LEU A 1 74 ? 7.947 -1.940 -14.576 1.00 92.44 74 LEU A C 1
ATOM 566 O O . LEU A 1 74 ? 8.718 -1.998 -15.532 1.00 92.44 74 LEU A O 1
ATOM 570 N N . VAL A 1 75 ? 6.620 -1.932 -14.724 1.00 94.81 75 VAL A N 1
ATOM 571 C CA . VAL A 1 75 ? 5.961 -1.977 -16.037 1.00 94.81 75 VAL A CA 1
ATOM 572 C C . VAL A 1 75 ? 6.295 -0.732 -16.860 1.00 94.81 75 VAL A C 1
ATOM 574 O O . VAL A 1 75 ? 6.660 -0.850 -18.030 1.00 94.81 75 VAL A O 1
ATOM 577 N N . ALA A 1 76 ? 6.240 0.455 -16.255 1.00 95.38 76 ALA A N 1
ATOM 578 C CA . ALA A 1 76 ? 6.607 1.706 -16.908 1.00 95.38 76 ALA A CA 1
ATOM 579 C C . AL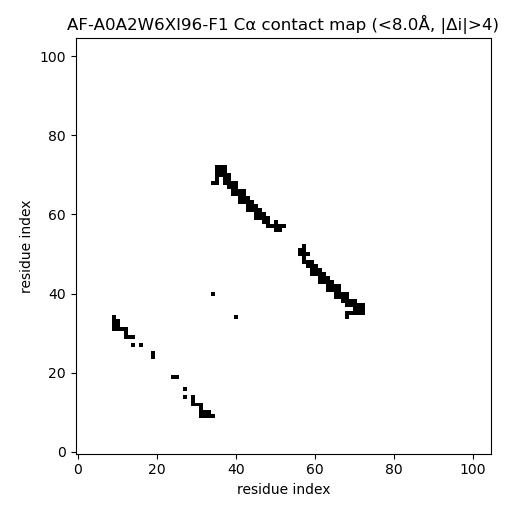A A 1 76 ? 8.088 1.716 -17.313 1.00 95.38 76 ALA A C 1
ATOM 581 O O . ALA A 1 76 ? 8.408 2.041 -18.458 1.00 95.38 76 ALA A O 1
ATOM 582 N N . ALA A 1 77 ? 8.988 1.294 -16.418 1.00 96.06 77 ALA A N 1
ATOM 583 C CA . ALA A 1 77 ? 10.415 1.189 -16.710 1.00 96.06 77 ALA A CA 1
ATOM 584 C C . ALA A 1 77 ? 10.694 0.219 -17.870 1.00 96.06 77 ALA A C 1
ATOM 586 O O . ALA A 1 77 ? 11.454 0.547 -18.783 1.00 96.06 77 ALA A O 1
ATOM 587 N N . ALA A 1 78 ? 10.033 -0.942 -17.884 1.00 97.44 78 ALA A N 1
ATOM 588 C CA . ALA A 1 78 ? 10.136 -1.904 -18.977 1.00 97.44 78 ALA A CA 1
ATOM 589 C C . ALA A 1 78 ? 9.613 -1.327 -20.303 1.00 97.44 78 ALA A C 1
ATOM 591 O O . ALA A 1 78 ? 10.255 -1.493 -21.342 1.00 97.44 78 ALA A O 1
ATOM 592 N N . GLY A 1 79 ? 8.490 -0.604 -20.270 1.00 98.31 79 GLY A N 1
ATOM 593 C CA . GLY A 1 79 ? 7.938 0.082 -21.438 1.00 98.31 79 GLY A CA 1
ATOM 594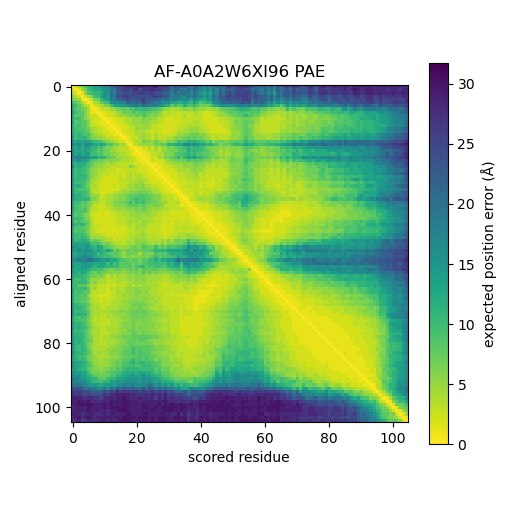 C C . GLY A 1 79 ? 8.902 1.122 -22.012 1.00 98.31 79 GLY A C 1
ATOM 595 O O . GLY A 1 79 ? 9.186 1.110 -23.210 1.00 98.31 79 GLY A O 1
ATOM 596 N N . VAL A 1 80 ? 9.476 1.974 -21.159 1.00 98.38 80 VAL A N 1
ATOM 597 C CA . VAL A 1 80 ? 10.479 2.973 -21.564 1.00 98.38 80 VAL A CA 1
ATOM 598 C C . VAL A 1 80 ? 11.728 2.300 -22.137 1.00 98.38 80 VAL A C 1
ATOM 600 O O . VAL A 1 80 ? 12.216 2.714 -23.190 1.00 98.38 80 VAL A O 1
ATOM 603 N N . ALA A 1 81 ? 12.223 1.236 -21.500 1.00 98.50 81 ALA A N 1
ATOM 604 C CA . ALA A 1 81 ? 13.375 0.485 -21.991 1.00 98.50 81 ALA A CA 1
ATOM 605 C C . ALA A 1 81 ? 13.107 -0.117 -23.379 1.00 98.50 81 ALA A C 1
ATOM 607 O O . ALA A 1 81 ? 13.938 0.011 -24.281 1.00 98.50 81 ALA A O 1
ATOM 608 N N . LEU A 1 82 ? 11.929 -0.715 -23.582 1.00 98.56 82 LEU A N 1
ATOM 609 C CA . LEU A 1 82 ? 11.531 -1.280 -24.869 1.00 98.56 82 LEU A CA 1
ATOM 610 C C . LEU A 1 82 ? 11.479 -0.206 -25.964 1.00 98.56 82 LEU A C 1
ATOM 612 O O . LEU A 1 82 ? 12.041 -0.406 -27.044 1.00 98.56 82 LEU A O 1
ATOM 616 N N . LEU A 1 83 ? 10.862 0.943 -25.681 1.00 98.44 83 LEU A N 1
ATOM 617 C CA . LEU A 1 83 ? 10.814 2.072 -26.613 1.00 98.44 83 LEU A CA 1
ATOM 618 C C . LEU A 1 83 ? 12.217 2.591 -26.948 1.00 98.44 83 LEU A C 1
ATOM 620 O O . LEU A 1 83 ? 12.523 2.812 -28.121 1.00 98.44 83 LEU A O 1
ATOM 624 N N . GLY A 1 84 ? 13.093 2.716 -25.948 1.00 98.12 84 GLY A N 1
ATOM 625 C CA . GLY A 1 84 ? 14.486 3.119 -26.142 1.00 98.12 84 GLY A CA 1
ATOM 626 C C . GLY A 1 84 ? 15.261 2.149 -27.040 1.00 98.12 84 GLY A C 1
ATOM 627 O O . GLY A 1 84 ? 15.956 2.577 -27.964 1.00 98.12 84 GLY A O 1
ATOM 628 N N . ILE A 1 85 ? 15.089 0.840 -26.837 1.00 98.06 85 ILE A N 1
ATOM 629 C CA . ILE A 1 85 ? 15.709 -0.199 -27.676 1.00 98.06 85 ILE A CA 1
ATOM 630 C C . ILE A 1 85 ? 15.209 -0.106 -29.121 1.00 98.06 85 ILE A C 1
ATOM 632 O O . ILE A 1 85 ? 16.009 -0.194 -30.058 1.00 98.06 85 ILE A O 1
ATOM 636 N N . LEU A 1 86 ? 13.903 0.076 -29.325 1.00 97.94 86 LEU A N 1
ATOM 637 C CA . LEU A 1 86 ? 13.320 0.200 -30.663 1.00 97.94 86 LEU A CA 1
ATOM 638 C C . LEU A 1 86 ? 13.827 1.457 -31.378 1.00 97.94 86 LEU A C 1
ATOM 640 O O . LEU A 1 86 ? 14.249 1.366 -32.533 1.00 97.94 86 LEU A O 1
ATOM 644 N N . ALA A 1 87 ? 13.869 2.597 -30.687 1.00 96.69 87 ALA A N 1
ATOM 645 C CA . ALA A 1 87 ? 14.423 3.836 -31.226 1.00 96.69 87 ALA A CA 1
ATOM 646 C C . ALA A 1 87 ? 15.898 3.667 -31.627 1.00 96.69 87 ALA A C 1
ATOM 648 O O . ALA A 1 87 ? 16.279 4.016 -32.746 1.00 96.69 87 ALA A O 1
ATOM 649 N N . ALA A 1 88 ? 16.714 3.047 -30.767 1.00 96.25 88 ALA A N 1
ATOM 650 C CA . ALA A 1 88 ? 18.116 2.760 -31.064 1.00 96.25 88 ALA A CA 1
ATOM 651 C C . ALA A 1 88 ? 18.275 1.838 -32.287 1.00 96.25 88 ALA A C 1
ATOM 653 O O . ALA A 1 88 ? 19.110 2.097 -33.154 1.00 96.25 88 ALA A O 1
ATOM 654 N N . ARG A 1 89 ? 17.444 0.794 -32.403 1.00 95.69 89 ARG A N 1
ATOM 655 C CA . ARG A 1 89 ? 17.439 -0.131 -33.552 1.00 95.69 89 ARG A CA 1
ATOM 656 C C . ARG A 1 89 ? 17.091 0.576 -34.861 1.00 95.69 89 ARG A C 1
ATOM 658 O O . ARG A 1 89 ? 17.738 0.321 -35.875 1.00 95.69 89 ARG A O 1
ATOM 665 N N . VAL A 1 90 ? 16.087 1.454 -34.855 1.00 94.94 90 VAL A N 1
ATOM 666 C CA . VAL A 1 90 ? 15.710 2.253 -36.035 1.00 94.94 90 VAL A CA 1
ATOM 667 C C . VAL A 1 90 ? 16.848 3.193 -36.419 1.00 94.94 90 VAL A C 1
ATOM 669 O O . VAL A 1 90 ? 17.276 3.208 -37.571 1.00 94.94 90 VAL A O 1
ATOM 672 N N . TRP A 1 91 ? 17.399 3.912 -35.445 1.00 94.44 91 TRP A N 1
ATOM 673 C CA . TRP A 1 91 ? 18.510 4.834 -35.656 1.00 94.44 91 TRP A CA 1
ATOM 674 C C . TRP A 1 91 ? 19.748 4.142 -36.248 1.00 94.44 91 TRP A C 1
ATOM 676 O O . TRP A 1 91 ? 20.369 4.654 -37.180 1.00 94.44 91 TRP A O 1
ATOM 686 N N . GLN A 1 92 ? 20.091 2.949 -35.756 1.00 93.81 92 GLN A N 1
ATOM 687 C CA . GLN A 1 92 ? 21.182 2.136 -36.303 1.00 93.81 92 GLN A CA 1
ATOM 688 C C . GLN A 1 92 ? 20.939 1.755 -37.768 1.00 93.81 92 GLN A C 1
ATOM 690 O O . GLN A 1 92 ? 21.848 1.882 -38.586 1.00 93.81 92 GLN A O 1
ATOM 695 N N . ARG A 1 93 ? 19.716 1.342 -38.125 1.00 89.62 93 ARG A N 1
ATOM 696 C CA . ARG A 1 93 ? 19.367 0.994 -39.514 1.00 89.62 93 ARG A CA 1
ATOM 697 C C . ARG A 1 93 ? 19.482 2.190 -40.457 1.00 89.62 93 ARG A C 1
ATOM 699 O O . ARG A 1 93 ? 19.998 2.036 -41.558 1.00 89.62 93 ARG A O 1
ATOM 706 N N . LEU A 1 94 ? 19.057 3.373 -40.014 1.00 88.81 94 LEU A N 1
ATOM 707 C CA . LEU A 1 94 ? 19.155 4.600 -40.808 1.00 88.81 94 LEU A CA 1
ATOM 708 C C . LEU A 1 94 ? 20.611 5.041 -41.022 1.00 88.81 94 LEU A C 1
ATOM 710 O O . LEU A 1 94 ? 20.951 5.484 -42.113 1.00 88.81 94 LEU A O 1
ATOM 714 N N . ARG A 1 95 ? 21.492 4.869 -40.025 1.00 83.62 95 ARG A N 1
ATOM 715 C CA . ARG A 1 95 ? 22.927 5.183 -40.167 1.00 83.62 95 ARG A CA 1
ATOM 716 C C . ARG A 1 95 ? 23.664 4.261 -41.138 1.00 83.62 95 ARG A C 1
ATOM 718 O O . ARG A 1 95 ? 24.562 4.721 -41.831 1.00 83.62 95 ARG A O 1
ATOM 725 N N . VAL A 1 96 ? 23.302 2.979 -41.183 1.00 73.69 96 VAL A N 1
ATOM 726 C CA . VAL A 1 96 ? 23.908 2.003 -42.109 1.00 73.69 96 VAL A CA 1
ATOM 727 C C . VAL A 1 96 ? 23.428 2.219 -43.551 1.00 73.69 96 VAL A C 1
ATOM 729 O O . VAL A 1 96 ? 24.143 1.891 -44.491 1.00 73.69 96 VAL A O 1
ATOM 732 N N . ALA A 1 97 ? 22.239 2.798 -43.737 1.00 62.34 97 ALA A N 1
ATOM 733 C CA . ALA A 1 97 ? 21.637 3.017 -45.047 1.00 62.34 97 ALA A CA 1
ATOM 734 C C . ALA A 1 97 ? 22.159 4.251 -45.800 1.00 62.34 97 ALA A C 1
ATOM 736 O O . ALA A 1 97 ? 21.768 4.413 -46.949 1.00 62.34 97 ALA A O 1
ATOM 737 N N . SER A 1 98 ? 23.013 5.096 -45.205 1.00 57.84 98 SER A N 1
ATOM 738 C CA . SER A 1 98 ? 23.671 6.205 -45.911 1.00 57.84 98 SER A CA 1
ATOM 739 C C . SER A 1 98 ? 24.754 5.655 -46.847 1.00 57.84 98 SER A C 1
ATOM 741 O O . SER A 1 98 ? 25.844 5.321 -46.375 1.00 57.84 98 SER A O 1
ATOM 743 N N . PRO A 1 99 ? 24.508 5.549 -48.166 1.00 56.53 99 PRO A N 1
ATOM 744 C CA . PRO A 1 99 ? 25.523 5.123 -49.106 1.00 56.53 99 PRO A CA 1
ATOM 745 C C . PRO A 1 99 ? 26.450 6.316 -49.331 1.00 56.53 99 PRO A C 1
ATOM 747 O O . PRO A 1 99 ? 25.990 7.435 -49.559 1.00 56.53 99 PRO A O 1
ATOM 750 N N . VAL A 1 100 ? 27.754 6.062 -49.271 1.00 61.47 100 VAL A N 1
ATOM 751 C CA . VAL A 1 100 ? 28.811 6.954 -49.755 1.00 61.47 100 VAL A CA 1
ATOM 752 C C . VAL A 1 100 ? 28.345 7.621 -51.051 1.00 61.47 100 VAL A C 1
ATOM 754 O O . VAL A 1 100 ? 28.086 6.943 -52.049 1.00 61.47 100 VAL A O 1
ATOM 757 N N . ALA A 1 101 ? 28.180 8.945 -51.006 1.00 60.53 101 ALA A N 1
ATOM 758 C CA . ALA A 1 101 ? 27.954 9.755 -52.187 1.00 60.53 101 ALA A CA 1
ATOM 759 C C . ALA A 1 101 ? 29.100 9.460 -53.159 1.00 60.53 101 ALA A C 1
ATOM 761 O O . ALA A 1 101 ? 30.263 9.706 -52.852 1.00 60.53 101 ALA A O 1
ATOM 762 N N . ARG A 1 102 ? 28.758 8.846 -54.295 1.00 59.16 102 ARG A N 1
ATOM 763 C CA . ARG A 1 102 ? 29.672 8.640 -55.414 1.00 59.16 102 ARG A CA 1
ATOM 764 C C . ARG A 1 102 ? 30.211 9.999 -55.849 1.00 59.16 102 ARG A C 1
ATOM 766 O O . ARG A 1 102 ? 29.439 10.867 -56.243 1.00 59.16 102 ARG A O 1
ATOM 773 N N . GLU A 1 103 ? 31.523 10.133 -55.772 1.00 61.34 103 GLU A N 1
ATOM 774 C CA . GLU A 1 103 ? 32.322 11.202 -56.361 1.00 61.34 103 GLU A CA 1
ATOM 775 C C . GLU A 1 103 ? 32.178 11.135 -57.895 1.00 61.34 103 GLU A C 1
ATOM 777 O O . GLU A 1 103 ? 32.429 10.069 -58.469 1.00 61.34 103 GLU A O 1
ATOM 782 N N . PRO A 1 104 ? 31.713 12.193 -58.587 1.00 66.56 104 PRO A N 1
ATOM 783 C CA . PRO A 1 104 ? 31.872 12.284 -60.029 1.00 66.56 104 PRO A CA 1
ATOM 784 C C . PRO A 1 104 ? 33.275 12.809 -60.364 1.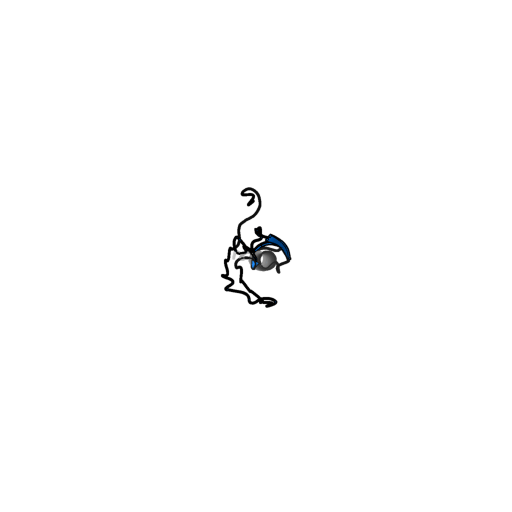00 66.56 104 PRO A C 1
ATOM 786 O O . PRO A 1 104 ? 33.723 13.809 -59.804 1.00 66.56 104 PRO A O 1
ATOM 789 N N . ALA A 1 105 ? 33.923 12.061 -61.258 1.00 64.38 105 ALA A N 1
ATOM 790 C CA . ALA A 1 105 ? 35.226 12.299 -61.874 1.00 64.38 105 ALA A CA 1
ATOM 791 C C . ALA A 1 105 ? 35.318 13.607 -62.675 1.00 64.38 105 ALA A C 1
ATOM 793 O O . ALA A 1 105 ? 34.260 14.106 -63.125 1.00 64.38 105 ALA A O 1
#

Secondary structure 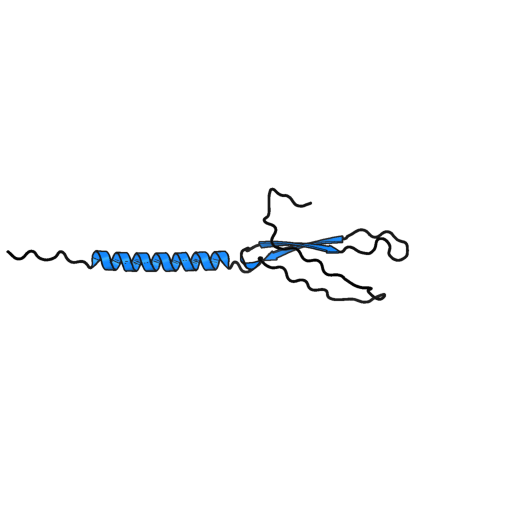(DSSP, 8-state):
---TTS-------------PPTT----------SGGG-SEEEEEEEE---SEETTEE---EEEEEEEE---HHHHHHHHHHHHHHHHHHHHHHHHHT----PPP-

Foldseek 3Di:
DDDPVDDDDQFDDDDDDPDADVPDDDDDDDDTPDCQCDQKDKDKDKDDDPCDDPNDGDDIDMDIDIDGHDNVNVVVVVVVVVVVVVVVVVVVVVVVPDDPDDDDD

Radius of gyration: 28.23 Å; Cα contacts (8 Å, |Δi|>4): 79; chains: 1; bounding box: 59×19×95 Å

Nearest PDB structures (foldseek):
  3wev-assembly1_A  TM=6.725E-01  e=6.876E+00  Marinomonas mediterranea MMB-1
  2ymw-assembly1_B  TM=6.874E-01  e=8.421E+00  Marinomonas mediterranea MMB-1
  7r1c-assembly1_N  TM=2.507E-01  e=2.495E+00  Priestia megaterium NBRC 15308 = ATCC 14581
  9cai-assembly1_AV  TM=2.494E-01  e=5.247E+00  Caenorhabditis elegans

Mean predicted aligned error: 9.94 Å

pLDDT: mean 84.89, std 12.96, range [40.72, 98.56]

Sequence (105 aa):
MTSWLFGIPLDEQTVAVGALQPGESRVVSAELHGAGQWTLVDTHVTLTPPETIDGTEVKPITRDALVFVFPWLLVAAAGVALLGILAARVWQ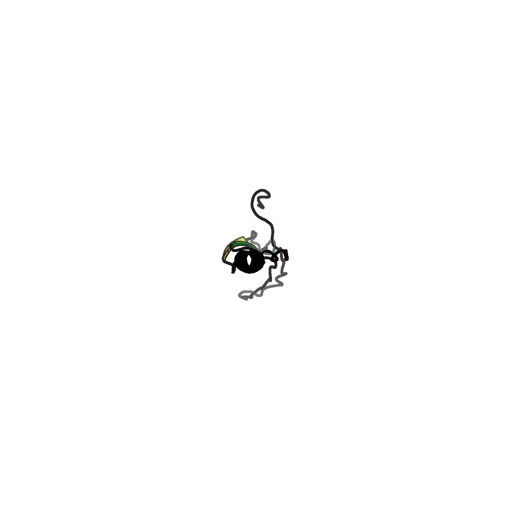RLRVASPVAREPA

Solvent-accessible surface area (backbone atoms only — not comparable to full-atom values): 7063 Å² total; per-residue (Å²): 134,86,54,88,88,64,79,78,89,68,66,86,85,86,80,88,81,70,93,72,57,91,91,62,82,79,91,82,88,84,86,75,57,72,55,55,66,33,46,68,45,83,43,77,46,74,49,74,67,60,69,56,56,98,86,39,80,50,75,68,48,75,49,75,48,81,43,82,38,69,46,48,47,59,54,51,51,50,51,52,51,51,51,52,52,52,53,50,53,52,51,52,54,58,63,70,65,62,70,80,78,79,80,83,131